Protein AF-A0AA43LCS4-F1 (afdb_monomer)

Solvent-accessible surface area (backbone atoms only — not comparable to full-atom values): 7091 Å² total; per-residue (Å²): 131,83,71,95,72,50,44,45,34,20,79,39,97,85,67,82,46,75,45,73,38,52,60,45,82,76,53,90,59,26,34,28,31,69,47,79,56,83,90,42,85,88,54,51,43,54,17,28,32,33,43,45,80,57,98,83,36,28,36,57,74,47,74,80,38,82,40,72,50,47,82,46,75,45,83,43,54,72,70,53,61,73,27,68,66,49,49,54,49,51,49,55,38,46,78,60,75,17,50,75,47,73,48,94,82,32,36,42,36,37,32,43,50,76,78,72,86,83,81,121

Structure (mmCIF, N/CA/C/O backbone):
data_AF-A0AA43LCS4-F1
#
_entry.id   AF-A0AA43LCS4-F1
#
loop_
_atom_site.group_PDB
_atom_site.id
_atom_site.type_symbol
_atom_site.label_atom_id
_atom_site.label_alt_id
_atom_site.label_comp_id
_atom_site.label_asym_id
_atom_site.label_entity_id
_atom_site.label_seq_id
_atom_site.pdbx_PDB_ins_code
_atom_site.Cartn_x
_atom_site.Cartn_y
_atom_site.Cartn_z
_atom_site.occupancy
_atom_site.B_iso_or_equiv
_atom_site.auth_seq_id
_atom_site.auth_comp_id
_atom_site.auth_asym_id
_atom_site.auth_atom_id
_atom_site.pdbx_PDB_model_num
ATOM 1 N N . MET A 1 1 ? -6.182 17.821 11.761 1.00 39.47 1 MET A N 1
ATOM 2 C CA . MET A 1 1 ? -4.897 17.592 11.078 1.00 39.47 1 MET A CA 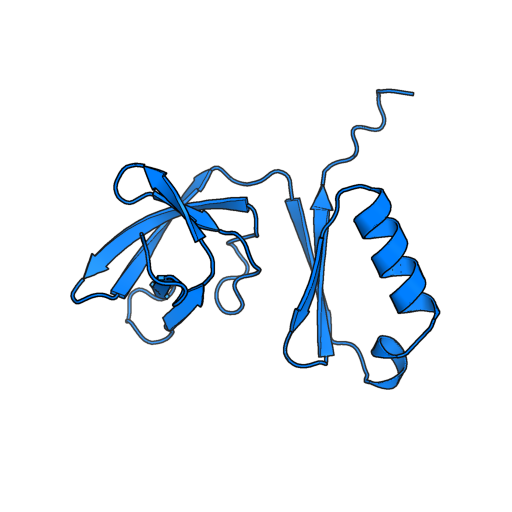1
ATOM 3 C C . MET A 1 1 ? -4.341 16.323 11.680 1.00 39.47 1 MET A C 1
ATOM 5 O O . MET A 1 1 ? -4.066 16.334 12.869 1.00 39.47 1 MET A O 1
ATOM 9 N N . LEU A 1 2 ? -4.338 15.218 10.935 1.00 47.75 2 LEU A N 1
ATOM 10 C CA . LEU A 1 2 ? -3.486 14.090 11.300 1.00 47.75 2 LEU A CA 1
ATOM 11 C C . LEU A 1 2 ? -2.073 14.545 10.942 1.00 47.75 2 LEU A C 1
ATOM 13 O O . LEU A 1 2 ? -1.844 14.947 9.800 1.00 47.75 2 LEU A O 1
ATOM 17 N N . ASP A 1 3 ? -1.198 14.600 11.942 1.00 48.22 3 ASP A N 1
ATOM 18 C CA . ASP A 1 3 ? 0.232 14.779 11.724 1.00 48.22 3 ASP A CA 1
ATOM 19 C C . ASP A 1 3 ? 0.715 13.732 10.713 1.00 48.22 3 ASP A C 1
ATOM 21 O O . ASP A 1 3 ? 0.147 12.645 10.597 1.00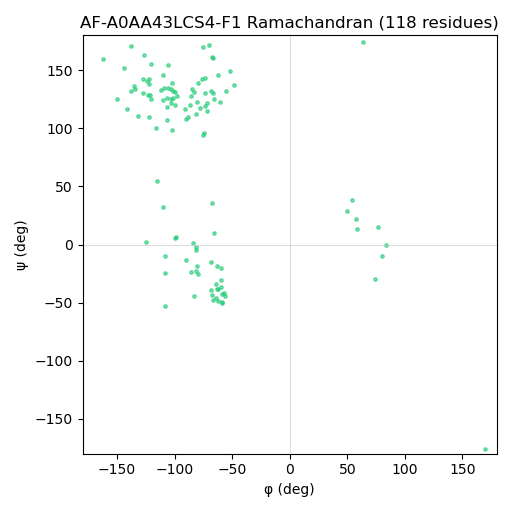 48.22 3 ASP A O 1
ATOM 25 N N . SER A 1 4 ? 1.737 14.087 9.943 1.00 55.12 4 SER A N 1
ATOM 26 C CA . SER A 1 4 ? 2.286 13.341 8.805 1.00 55.12 4 SER A CA 1
ATOM 27 C C . SER A 1 4 ? 2.983 12.019 9.183 1.00 55.12 4 SER A C 1
ATOM 29 O O . SER A 1 4 ? 4.024 11.694 8.620 1.00 55.12 4 SER A O 1
ATOM 31 N N . SER A 1 5 ? 2.492 11.298 10.190 1.00 66.81 5 SER A N 1
ATOM 32 C CA . SER A 1 5 ? 3.136 10.125 10.787 1.00 66.81 5 SER A CA 1
ATOM 33 C C . SER A 1 5 ? 2.584 8.785 10.291 1.00 66.81 5 SER A C 1
ATOM 35 O O . SER A 1 5 ? 2.970 7.758 10.838 1.00 66.81 5 SER A O 1
ATOM 37 N N . GLY A 1 6 ? 1.684 8.776 9.301 1.00 85.94 6 GLY A N 1
ATOM 38 C CA . GLY A 1 6 ? 0.987 7.566 8.855 1.00 85.94 6 GLY A CA 1
ATOM 39 C C . GLY A 1 6 ? 0.092 6.946 9.941 1.00 85.94 6 GLY A C 1
ATOM 40 O O . GLY A 1 6 ? 0.045 7.393 11.091 1.00 85.94 6 GLY A O 1
ATOM 41 N N . LEU A 1 7 ? -0.670 5.917 9.573 1.00 94.06 7 LEU A N 1
ATOM 42 C CA . LEU A 1 7 ? -1.522 5.151 10.480 1.00 94.06 7 LEU A CA 1
ATOM 43 C C . LEU A 1 7 ? -0.834 3.834 10.842 1.00 94.06 7 LEU A C 1
ATOM 45 O O . LEU A 1 7 ? -0.469 3.063 9.962 1.00 94.06 7 LEU A O 1
ATOM 49 N N . HIS A 1 8 ? -0.696 3.562 12.139 1.00 95.06 8 HIS A N 1
ATOM 50 C CA . HIS A 1 8 ? -0.142 2.307 12.645 1.00 95.06 8 HIS A CA 1
ATOM 51 C C . HIS A 1 8 ? -1.181 1.191 12.498 1.00 95.06 8 HIS A C 1
ATOM 53 O O . HIS A 1 8 ? -2.048 1.026 13.359 1.00 95.06 8 HIS A O 1
ATOM 59 N N . ILE A 1 9 ? -1.115 0.442 11.402 1.00 95.56 9 ILE A N 1
ATOM 60 C CA . ILE A 1 9 ? -2.050 -0.632 11.076 1.00 95.56 9 ILE A CA 1
ATOM 61 C C . ILE A 1 9 ? -1.440 -1.983 11.436 1.00 95.56 9 ILE A C 1
ATOM 63 O O . ILE A 1 9 ? -0.325 -2.304 11.037 1.00 95.56 9 ILE A O 1
ATOM 67 N N . CYS A 1 10 ? -2.201 -2.809 12.148 1.00 95.19 10 CYS A N 1
ATOM 68 C CA . CYS A 1 10 ? -1.846 -4.198 12.402 1.00 95.19 10 CYS A CA 1
ATOM 69 C C . CYS A 1 10 ? -2.724 -5.128 11.559 1.00 95.19 10 CYS A C 1
ATOM 71 O O . CYS A 1 10 ? -3.949 -5.134 11.706 1.00 95.19 10 CYS A O 1
ATOM 73 N N . PHE A 1 11 ? -2.111 -5.909 10.666 1.00 92.69 11 PHE A N 1
ATOM 74 C CA . PHE A 1 11 ? -2.828 -6.867 9.812 1.00 92.69 11 PHE A CA 1
ATOM 75 C C . PHE A 1 11 ? -2.961 -8.263 10.430 1.00 92.69 11 PHE A C 1
ATOM 77 O O . PHE A 1 11 ? -3.750 -9.075 9.947 1.00 92.69 11 PHE A O 1
ATOM 84 N N . ASP A 1 12 ? -2.210 -8.532 11.495 1.00 88.50 12 ASP A N 1
ATOM 85 C CA . ASP A 1 12 ? -2.228 -9.790 12.227 1.00 88.50 12 ASP A CA 1
ATOM 86 C C . ASP A 1 12 ? -3.024 -9.640 13.536 1.00 88.50 12 ASP A C 1
ATOM 88 O O . ASP A 1 12 ? -2.641 -8.844 14.393 1.00 88.50 12 ASP A O 1
ATOM 92 N N . PRO A 1 13 ? -4.090 -10.427 13.765 1.00 81.19 13 PRO A N 1
ATOM 93 C CA . PRO A 1 13 ? -4.878 -10.342 14.996 1.00 81.19 13 PRO A CA 1
ATOM 94 C C . PRO A 1 13 ? -4.081 -10.607 16.281 1.00 81.19 13 PRO A C 1
ATOM 96 O O . PRO A 1 13 ? -4.523 -10.217 17.357 1.00 81.19 13 PRO A O 1
ATOM 99 N N . ALA A 1 14 ? -2.925 -11.277 16.192 1.00 86.06 14 ALA A N 1
ATOM 100 C CA . ALA A 1 14 ? -2.048 -11.515 17.337 1.00 86.06 14 ALA A CA 1
ATOM 101 C C . ALA A 1 14 ? -1.094 -10.341 17.641 1.00 86.06 14 ALA A C 1
ATOM 103 O O . ALA A 1 14 ? -0.297 -10.441 18.574 1.00 86.06 14 ALA A O 1
ATOM 104 N N . GLY A 1 15 ? -1.159 -9.239 16.883 1.00 82.19 15 GLY A N 1
ATOM 105 C CA . GLY A 1 15 ? -0.391 -8.024 17.159 1.00 82.19 15 GLY A CA 1
ATOM 106 C C . GLY A 1 15 ? 1.088 -8.092 16.768 1.00 82.19 15 GLY A C 1
ATOM 107 O O . GLY A 1 15 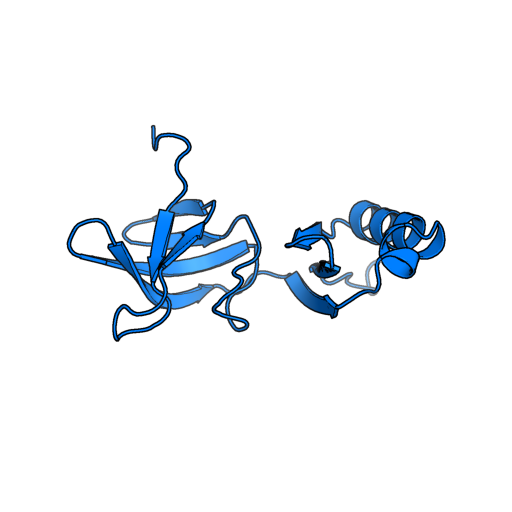? 1.872 -7.279 17.250 1.00 82.19 15 GLY A O 1
ATOM 108 N N . ARG A 1 16 ? 1.509 -9.067 15.947 1.00 84.75 16 ARG A N 1
ATOM 109 C CA . ARG A 1 16 ? 2.941 -9.302 15.672 1.00 84.75 16 ARG A CA 1
ATOM 110 C C . ARG A 1 16 ? 3.545 -8.338 14.653 1.00 84.75 16 ARG A C 1
ATOM 112 O O . ARG A 1 16 ? 4.752 -8.122 14.677 1.00 84.75 16 ARG A O 1
ATOM 119 N N . GLU A 1 17 ? 2.727 -7.782 13.765 1.00 87.31 17 GLU A N 1
ATOM 120 C CA . GLU A 1 17 ? 3.183 -6.992 12.618 1.00 87.31 17 GLU A CA 1
ATOM 121 C C . GLU A 1 17 ? 2.391 -5.687 12.541 1.00 87.31 17 GLU A C 1
ATOM 123 O O . GLU A 1 17 ? 1.189 -5.697 12.263 1.00 87.31 17 GLU A O 1
ATOM 128 N N . ILE A 1 18 ? 3.065 -4.569 12.821 1.00 92.00 18 ILE A N 1
ATOM 129 C CA . ILE A 1 18 ? 2.515 -3.218 12.681 1.00 92.00 18 ILE A CA 1
ATOM 130 C C . ILE A 1 18 ? 3.231 -2.546 11.517 1.00 92.00 18 ILE A C 1
ATOM 132 O O . ILE A 1 18 ? 4.457 -2.443 11.503 1.00 92.00 18 ILE A O 1
ATOM 136 N N . GLU A 1 19 ? 2.446 -2.074 10.562 1.00 93.06 19 GLU A N 1
ATOM 137 C CA . GLU A 1 19 ? 2.890 -1.285 9.426 1.00 93.06 19 GLU A CA 1
ATOM 138 C C . GLU A 1 19 ? 2.408 0.151 9.605 1.00 93.06 19 GLU A C 1
ATOM 140 O O . GLU A 1 19 ? 1.259 0.381 9.978 1.00 93.06 19 GLU A O 1
ATOM 145 N N . ILE A 1 20 ? 3.281 1.123 9.366 1.00 93.81 20 ILE A N 1
ATOM 146 C CA . ILE A 1 20 ? 2.879 2.528 9.320 1.00 93.81 20 ILE A CA 1
ATOM 147 C C . ILE A 1 20 ? 2.540 2.820 7.867 1.00 93.81 20 ILE A C 1
ATOM 149 O O . ILE A 1 20 ? 3.422 2.690 7.025 1.00 93.81 20 ILE A O 1
ATOM 153 N N . LEU A 1 21 ? 1.278 3.160 7.599 1.00 94.50 21 LEU A N 1
ATOM 154 C CA . LEU A 1 21 ? 0.785 3.383 6.244 1.00 94.50 21 LEU A CA 1
ATOM 155 C C . LEU A 1 21 ? 0.200 4.778 6.055 1.00 94.50 21 LEU A C 1
ATOM 157 O O . LEU A 1 21 ? -0.598 5.244 6.876 1.00 94.50 21 LEU A O 1
ATOM 161 N N . ASP A 1 22 ? 0.505 5.402 4.926 1.00 94.69 22 ASP A N 1
ATOM 162 C CA . ASP A 1 22 ? -0.222 6.567 4.444 1.00 94.69 22 ASP A CA 1
ATOM 163 C C . ASP A 1 22 ? -1.664 6.186 4.085 1.00 94.69 22 ASP A C 1
ATOM 165 O O . ASP A 1 22 ? -1.948 5.263 3.309 1.00 94.69 22 ASP A O 1
ATOM 169 N N . VAL A 1 23 ? -2.610 6.913 4.684 1.00 96.19 23 VAL A N 1
ATOM 170 C CA . VAL A 1 23 ? -4.044 6.672 4.518 1.00 96.19 23 VAL A CA 1
ATOM 171 C C . VAL A 1 23 ? -4.847 7.967 4.506 1.00 96.19 23 VAL A C 1
ATOM 173 O O . VAL A 1 23 ? -4.515 8.939 5.185 1.00 96.19 23 VAL A O 1
ATOM 176 N N . THR A 1 24 ? -5.989 7.943 3.821 1.00 96.56 24 THR A N 1
ATOM 177 C CA . THR A 1 24 ? -7.001 9.004 3.905 1.00 96.56 24 THR A CA 1
ATOM 178 C C . THR A 1 24 ? -8.210 8.519 4.711 1.00 96.56 24 THR A C 1
ATOM 180 O O . THR A 1 24 ? -8.805 7.501 4.349 1.00 96.56 24 THR A O 1
ATOM 183 N N . PRO A 1 25 ? -8.653 9.221 5.771 1.00 96.19 25 PRO A N 1
ATOM 184 C CA . PRO A 1 25 ? -9.903 8.889 6.451 1.00 96.19 25 PRO A CA 1
ATOM 185 C C . PRO A 1 25 ? -11.101 9.143 5.526 1.00 96.19 25 PRO A C 1
ATOM 187 O O . PRO A 1 25 ? -11.233 10.217 4.943 1.00 96.19 25 PRO A O 1
ATOM 190 N N . VAL A 1 26 ? -11.998 8.163 5.410 1.00 97.12 26 VAL A N 1
ATOM 191 C CA . VAL A 1 26 ? -13.191 8.241 4.534 1.00 97.12 26 VAL A CA 1
ATOM 192 C C . VAL A 1 26 ? -14.504 7.983 5.278 1.00 97.12 26 VAL A C 1
ATOM 194 O O . VAL A 1 26 ? -15.581 7.977 4.687 1.00 97.12 26 VAL A O 1
ATOM 197 N N . GLY A 1 27 ? -14.434 7.764 6.589 1.00 94.88 27 GLY A N 1
ATOM 198 C CA . GLY A 1 27 ? -15.591 7.592 7.456 1.00 94.88 27 GLY A CA 1
ATOM 199 C C . GLY A 1 27 ? -15.182 7.105 8.839 1.00 94.88 27 GLY A C 1
ATOM 200 O O . GLY A 1 27 ? -13.998 6.952 9.134 1.00 94.88 27 GLY A O 1
ATOM 201 N N . LYS A 1 28 ? -16.177 6.830 9.687 1.00 95.12 28 LYS A N 1
ATOM 202 C CA . LYS A 1 28 ? -15.927 6.240 11.002 1.00 95.12 28 LYS A CA 1
ATOM 203 C C . LYS A 1 28 ? -15.244 4.880 10.837 1.00 95.12 28 LYS A C 1
ATOM 205 O O . LYS A 1 28 ? -15.795 3.999 10.172 1.00 95.12 28 LYS A O 1
ATOM 210 N N . ASP A 1 29 ? -14.073 4.743 11.451 1.00 96.69 29 ASP A N 1
ATOM 211 C CA . ASP A 1 29 ? -13.253 3.528 11.475 1.00 96.69 29 ASP A CA 1
ATOM 212 C C . ASP A 1 29 ? -12.868 3.017 10.073 1.00 96.69 29 ASP A C 1
ATOM 214 O O . ASP A 1 29 ? -12.590 1.830 9.892 1.00 96.69 29 ASP A O 1
ATOM 218 N N . LYS A 1 30 ? -12.902 3.900 9.062 1.00 98.12 30 LYS A N 1
ATOM 219 C CA . LYS A 1 30 ? -12.656 3.567 7.656 1.00 98.12 30 LYS A CA 1
ATOM 220 C C . LYS A 1 30 ? -11.600 4.468 7.045 1.00 98.12 30 LYS A C 1
ATOM 222 O O . LYS A 1 30 ? -11.719 5.696 7.073 1.00 98.12 30 LYS A O 1
ATOM 227 N N . TYR A 1 31 ? -10.638 3.831 6.397 1.00 97.75 31 TYR A N 1
ATOM 228 C CA . TYR A 1 31 ? -9.484 4.491 5.808 1.00 97.75 31 TYR A CA 1
ATOM 229 C C . TYR A 1 31 ? -9.239 3.944 4.409 1.00 97.75 31 TYR A C 1
ATOM 231 O O . TYR A 1 31 ? -9.319 2.735 4.192 1.00 97.75 31 TYR A O 1
ATOM 239 N N . ARG A 1 32 ? -8.965 4.840 3.461 1.00 97.50 32 ARG A N 1
ATOM 240 C CA . ARG A 1 32 ? -8.453 4.486 2.142 1.00 97.50 32 ARG A CA 1
ATOM 241 C C . ARG A 1 32 ? -6.936 4.380 2.225 1.00 97.50 32 ARG A C 1
ATOM 243 O O . ARG A 1 32 ? -6.300 5.312 2.705 1.00 97.50 32 ARG A O 1
ATOM 250 N N . ILE A 1 33 ? -6.391 3.264 1.765 1.00 96.62 33 ILE A N 1
ATOM 251 C CA . ILE A 1 33 ? -4.950 3.019 1.689 1.00 96.62 33 ILE A CA 1
ATOM 252 C C . ILE A 1 33 ? -4.351 3.842 0.543 1.00 96.62 33 ILE A C 1
ATOM 254 O O . ILE A 1 33 ? -4.881 3.786 -0.565 1.00 96.62 33 ILE A O 1
ATOM 258 N N . GLU A 1 34 ? -3.271 4.588 0.780 1.00 94.81 34 GLU A N 1
ATOM 259 C CA . GLU A 1 34 ? -2.647 5.455 -0.238 1.00 94.81 34 GLU A CA 1
ATOM 260 C C . GLU A 1 34 ? -1.294 4.935 -0.755 1.00 94.81 34 GLU A C 1
ATOM 262 O O . GLU A 1 34 ? -0.807 5.423 -1.772 1.00 94.81 34 GLU A O 1
ATOM 267 N N . GLU A 1 35 ? -0.730 3.903 -0.124 1.00 92.12 35 GLU A N 1
ATOM 268 C CA . GLU A 1 35 ? 0.524 3.251 -0.531 1.00 92.12 35 GLU A CA 1
ATOM 269 C C . GLU A 1 35 ? 0.434 1.717 -0.432 1.00 92.12 35 GLU A C 1
ATOM 271 O O . GLU A 1 35 ? -0.549 1.176 0.076 1.00 92.12 35 GLU A O 1
ATOM 276 N N . THR A 1 36 ? 1.420 0.978 -0.945 1.00 92.75 36 THR A N 1
ATOM 277 C CA . THR A 1 36 ? 1.396 -0.496 -0.901 1.00 92.75 36 THR A CA 1
ATOM 278 C C . THR A 1 36 ? 1.627 -1.061 0.504 1.00 92.75 36 THR A C 1
ATOM 280 O O . THR A 1 36 ? 2.741 -0.938 1.008 1.00 92.75 36 THR A O 1
ATOM 283 N N . PRO A 1 37 ? 0.693 -1.868 1.056 1.00 92.81 37 PRO A N 1
ATOM 284 C CA . PRO A 1 37 ? 0.980 -2.679 2.236 1.00 92.81 37 PRO A CA 1
ATOM 285 C C . PRO A 1 37 ? 1.972 -3.809 1.923 1.00 92.81 37 PRO A C 1
ATOM 287 O O . PRO A 1 37 ? 1.805 -4.575 0.956 1.00 92.81 37 PRO A O 1
ATOM 290 N N . ILE A 1 38 ? 2.986 -3.954 2.765 1.00 89.06 38 ILE A N 1
ATOM 291 C CA . ILE A 1 38 ? 4.046 -4.958 2.666 1.00 89.06 38 ILE A CA 1
ATOM 292 C C . ILE A 1 38 ? 3.580 -6.282 3.275 1.00 89.06 38 ILE A C 1
ATOM 294 O O . ILE A 1 38 ? 3.781 -7.331 2.659 1.00 89.06 38 ILE A O 1
ATOM 298 N N . PHE A 1 39 ? 2.931 -6.249 4.443 1.00 84.81 39 PHE A N 1
ATOM 299 C CA . PHE A 1 39 ? 2.635 -7.469 5.208 1.00 84.81 39 PHE A CA 1
ATOM 300 C C . PHE A 1 39 ? 1.336 -8.170 4.795 1.00 84.81 39 PHE A C 1
ATOM 302 O O . PHE A 1 39 ? 1.208 -9.382 4.961 1.00 84.81 39 PHE A O 1
ATOM 309 N N . ASN A 1 40 ? 0.378 -7.451 4.199 1.00 84.75 40 ASN A N 1
ATOM 310 C CA . ASN A 1 40 ? -0.879 -8.045 3.742 1.00 84.75 40 ASN A CA 1
ATOM 311 C C . ASN A 1 40 ? -1.039 -7.960 2.214 1.00 84.75 40 ASN A C 1
ATOM 313 O O . ASN A 1 40 ? -1.480 -6.932 1.699 1.00 84.75 40 ASN A O 1
ATOM 317 N N . PRO A 1 41 ? -0.770 -9.049 1.467 1.00 79.81 41 PRO A N 1
ATOM 318 C CA . PRO A 1 41 ? -0.887 -9.048 0.007 1.00 79.81 41 PRO A CA 1
ATOM 319 C C . PRO A 1 41 ? -2.338 -8.927 -0.481 1.00 79.81 41 PRO A C 1
ATOM 321 O O . PRO A 1 41 ? -2.575 -8.640 -1.652 1.00 79.81 41 PRO A O 1
ATOM 324 N N . SER A 1 42 ? -3.311 -9.150 0.405 1.00 86.00 42 SER A N 1
ATOM 325 C CA . SER A 1 42 ? -4.739 -9.095 0.090 1.00 86.00 42 SER A CA 1
ATOM 326 C C . SER A 1 42 ? -5.272 -7.665 0.058 1.00 86.00 42 SER A C 1
ATOM 328 O O . SER A 1 42 ? -6.349 -7.452 -0.494 1.00 86.00 42 SER A O 1
ATOM 330 N N . VAL A 1 43 ? -4.562 -6.702 0.655 1.00 93.38 43 VAL A N 1
ATOM 331 C CA . VAL A 1 43 ? -4.917 -5.276 0.665 1.00 93.38 43 VAL A CA 1
ATOM 332 C C . VAL A 1 43 ? -4.052 -4.553 -0.365 1.00 93.38 43 VAL A C 1
ATOM 334 O O . VAL A 1 43 ? -2.843 -4.765 -0.449 1.00 93.38 43 VAL A O 1
ATOM 337 N N . THR A 1 44 ? -4.690 -3.736 -1.199 1.00 93.00 44 THR A N 1
ATOM 338 C CA . THR A 1 44 ? -4.036 -2.995 -2.286 1.00 93.00 44 THR A CA 1
ATOM 339 C C . THR A 1 44 ? -4.234 -1.494 -2.103 1.00 93.00 44 THR A C 1
ATOM 341 O O . THR A 1 44 ? -5.192 -1.059 -1.464 1.00 93.00 44 THR A O 1
ATOM 344 N N . MET A 1 45 ? -3.331 -0.698 -2.675 1.00 94.19 45 MET A N 1
ATOM 345 C CA . MET A 1 45 ? -3.481 0.751 -2.771 1.00 94.19 45 MET A CA 1
ATOM 346 C C . MET A 1 45 ? -4.878 1.122 -3.298 1.00 94.19 45 MET A C 1
ATOM 348 O O . MET A 1 45 ? -5.405 0.497 -4.219 1.00 94.19 45 MET A O 1
ATOM 352 N N . GLY A 1 46 ? -5.493 2.134 -2.694 1.00 95.25 46 GLY A N 1
ATOM 353 C CA . GLY A 1 46 ? -6.839 2.608 -3.000 1.00 95.25 46 GLY A CA 1
ATOM 354 C C . GLY A 1 46 ? -7.972 1.791 -2.370 1.00 95.25 46 GLY A C 1
ATOM 355 O O . GLY A 1 46 ? -9.123 2.229 -2.446 1.00 95.25 46 GLY A O 1
ATOM 356 N N . ASP A 1 47 ? -7.696 0.626 -1.770 1.00 97.19 47 ASP A N 1
ATOM 357 C CA . ASP A 1 47 ? -8.705 -0.125 -1.020 1.00 97.19 47 ASP A CA 1
ATOM 358 C C . ASP A 1 47 ? -9.195 0.713 0.165 1.00 97.19 47 ASP A C 1
ATOM 360 O O . ASP A 1 47 ? -8.426 1.445 0.791 1.00 97.19 47 ASP A O 1
ATOM 364 N N . ILE A 1 48 ? -10.473 0.570 0.513 1.00 98.19 48 ILE A N 1
ATOM 365 C CA . ILE A 1 48 ? -11.010 1.094 1.767 1.00 98.19 48 ILE A CA 1
ATOM 366 C C . 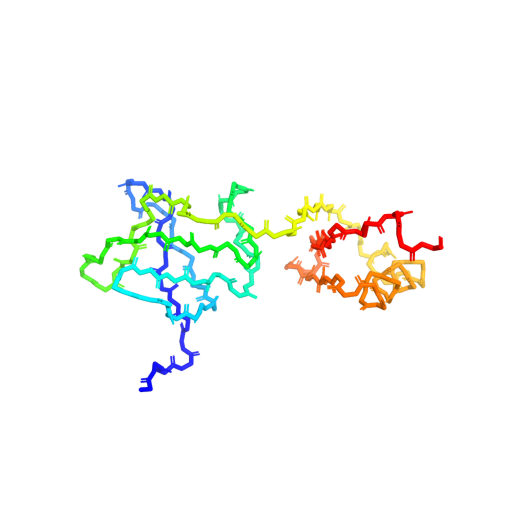ILE A 1 48 ? -11.092 -0.060 2.752 1.00 98.19 48 ILE A C 1
ATOM 368 O O . ILE A 1 48 ? -11.808 -1.041 2.525 1.00 98.19 48 ILE A O 1
ATOM 372 N N . ILE A 1 49 ? -10.389 0.081 3.868 1.00 97.81 49 ILE A N 1
ATOM 373 C CA . ILE A 1 49 ? -10.389 -0.888 4.956 1.00 97.81 49 ILE A CA 1
ATOM 374 C C . ILE A 1 49 ? -11.189 -0.371 6.142 1.00 97.81 49 ILE A C 1
ATOM 376 O O . ILE A 1 49 ? -11.331 0.838 6.348 1.00 97.81 49 ILE A O 1
ATOM 380 N N . ARG A 1 50 ? -11.700 -1.307 6.936 1.00 97.88 50 ARG A N 1
ATOM 381 C CA . ARG A 1 50 ? -12.193 -1.045 8.283 1.00 97.88 50 ARG A CA 1
ATOM 382 C C . ARG A 1 50 ? -11.158 -1.509 9.293 1.00 97.88 50 ARG A C 1
ATOM 384 O O . ARG A 1 50 ? -10.595 -2.596 9.155 1.00 97.88 50 ARG A O 1
ATOM 391 N N . VAL A 1 51 ? -10.967 -0.705 10.325 1.00 96.69 51 VAL A N 1
ATOM 392 C CA . VAL A 1 51 ? -10.050 -0.990 11.429 1.00 96.69 51 VAL A CA 1
ATOM 393 C C . VAL A 1 51 ? -10.767 -0.884 12.769 1.00 96.69 51 VAL A C 1
ATOM 395 O O . VAL A 1 51 ? -11.848 -0.308 12.862 1.00 96.69 51 VAL A O 1
ATOM 398 N N . LYS A 1 52 ? -10.159 -1.440 13.811 1.00 96.50 52 LYS A N 1
ATOM 399 C CA . LYS A 1 52 ? -10.530 -1.219 15.207 1.00 96.50 52 LYS A CA 1
ATOM 400 C C . LYS A 1 52 ? -9.324 -0.631 15.928 1.00 96.50 52 LYS A C 1
ATOM 402 O O . LYS A 1 52 ? -8.249 -1.216 15.872 1.00 96.50 52 LYS A O 1
ATOM 407 N N . GLU A 1 53 ? -9.494 0.516 16.570 1.00 95.19 53 GLU A N 1
ATOM 408 C CA . GLU A 1 53 ? -8.424 1.138 17.351 1.00 95.19 53 GLU A CA 1
ATOM 409 C C . GLU A 1 53 ? -8.358 0.521 18.753 1.00 95.19 53 GLU A C 1
ATOM 411 O O . GLU A 1 53 ? -9.382 0.362 19.420 1.00 95.19 53 GLU A O 1
ATOM 416 N N . GLU A 1 54 ? -7.152 0.142 19.173 1.00 94.69 54 GLU A N 1
ATOM 417 C CA . GLU A 1 54 ? -6.837 -0.266 20.539 1.00 94.69 54 GLU A CA 1
ATOM 418 C C . GLU A 1 54 ? -5.455 0.279 20.924 1.00 94.69 54 GLU A C 1
ATOM 420 O O . GLU A 1 54 ? -4.440 -0.099 20.336 1.00 94.69 54 GLU A O 1
ATOM 425 N N . LEU A 1 55 ? -5.408 1.157 21.933 1.00 91.00 55 LEU A N 1
ATOM 426 C CA . LEU A 1 55 ? -4.168 1.739 22.476 1.00 91.00 55 LEU A CA 1
ATOM 427 C C . LEU A 1 55 ? -3.283 2.417 21.408 1.00 91.00 55 LEU A C 1
ATOM 429 O O . LEU A 1 55 ? -2.058 2.331 21.455 1.00 91.00 55 LEU A O 1
ATOM 433 N N . GLY A 1 56 ? -3.901 3.094 20.441 1.00 90.94 56 GLY A N 1
ATOM 434 C CA . GLY A 1 56 ? -3.232 3.786 19.340 1.00 90.94 56 GLY A CA 1
ATOM 435 C C . GLY A 1 56 ? -2.861 2.898 18.148 1.00 90.94 56 GLY A C 1
ATOM 436 O O . GLY A 1 56 ? -2.323 3.413 17.169 1.00 90.94 56 GLY A O 1
ATOM 437 N N . ILE A 1 57 ? -3.153 1.593 18.198 1.00 93.56 57 ILE A N 1
ATOM 438 C CA . ILE A 1 57 ? -2.920 0.645 17.099 1.00 93.56 57 ILE A CA 1
ATOM 439 C C . ILE A 1 57 ? -4.245 0.345 16.401 1.00 93.56 57 ILE A C 1
ATOM 441 O O . ILE A 1 57 ? -5.253 0.062 17.045 1.00 93.56 57 ILE A O 1
ATOM 445 N N . TYR A 1 58 ? -4.241 0.371 15.071 1.00 95.88 58 TYR A N 1
ATOM 446 C CA . TYR A 1 58 ? -5.422 0.161 14.243 1.00 95.88 58 TYR A CA 1
ATOM 447 C C . TYR A 1 58 ? -5.418 -1.259 13.670 1.00 95.88 58 TYR A C 1
ATOM 449 O O . TYR A 1 58 ? -4.769 -1.554 12.670 1.00 95.88 58 TYR A O 1
ATOM 457 N N . TYR A 1 59 ? -6.163 -2.159 14.299 1.00 95.69 59 TYR A N 1
ATOM 458 C CA . TYR A 1 59 ? -6.263 -3.557 13.892 1.00 95.69 59 TYR A CA 1
ATOM 459 C C . TYR A 1 59 ? -7.191 -3.704 12.691 1.00 95.69 59 TYR A C 1
ATOM 461 O O . TYR A 1 59 ? -8.391 -3.423 12.782 1.00 95.69 59 TYR A O 1
ATOM 469 N N . TYR A 1 60 ? -6.647 -4.172 11.570 1.00 96.00 60 TYR A N 1
ATOM 470 C CA . TYR A 1 60 ? -7.404 -4.484 10.363 1.00 96.00 60 TYR A CA 1
ATOM 471 C C . TYR A 1 60 ? -8.532 -5.479 10.665 1.00 96.00 60 TYR A C 1
ATOM 473 O O . TYR A 1 60 ? -8.317 -6.503 11.310 1.00 96.00 60 TYR A O 1
ATOM 481 N N . GLN A 1 61 ? -9.740 -5.174 10.189 1.00 95.69 61 GLN A N 1
ATOM 482 C CA . GLN A 1 61 ? -10.906 -6.052 10.309 1.00 95.69 61 GLN A CA 1
ATOM 483 C C . GLN A 1 61 ? 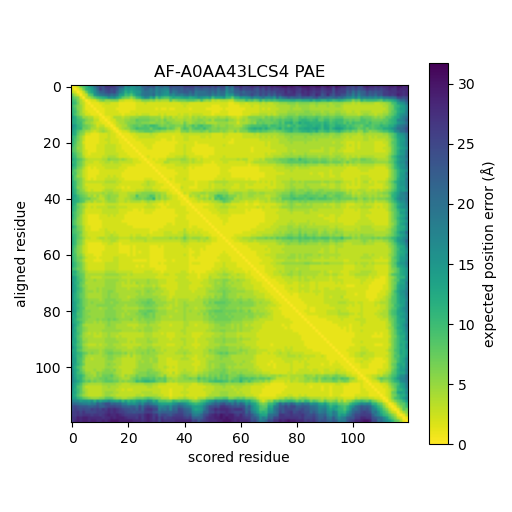-11.269 -6.659 8.952 1.00 95.69 61 GLN A C 1
ATOM 485 O O . GLN A 1 61 ? -11.396 -7.872 8.814 1.00 95.69 61 GLN A O 1
ATOM 490 N N . GLU A 1 62 ? -11.438 -5.810 7.938 1.00 96.25 62 GLU A N 1
ATOM 491 C CA . GLU A 1 62 ? -11.875 -6.214 6.602 1.00 96.25 62 GLU A CA 1
ATOM 492 C C . GLU A 1 62 ? -11.554 -5.136 5.560 1.00 96.25 62 GLU A C 1
ATOM 494 O O . GLU A 1 62 ? -11.408 -3.952 5.878 1.00 96.25 62 GLU A O 1
ATOM 499 N N . THR A 1 63 ? -11.513 -5.538 4.289 1.00 97.38 63 THR A N 1
ATOM 500 C CA . THR A 1 63 ? -11.581 -4.606 3.163 1.00 97.38 63 THR A CA 1
ATOM 501 C C . THR A 1 63 ? -13.051 -4.390 2.824 1.00 97.38 63 THR A C 1
ATOM 503 O O . THR A 1 63 ? -13.694 -5.293 2.295 1.00 97.38 63 THR A O 1
ATOM 506 N N . VAL A 1 64 ? -13.582 -3.200 3.104 1.00 97.94 64 VAL A N 1
ATOM 507 C CA . VAL A 1 64 ? -14.995 -2.877 2.839 1.00 97.94 64 VAL A CA 1
ATOM 508 C C . VAL A 1 64 ? -15.246 -2.492 1.383 1.00 97.94 64 VAL A C 1
ATOM 510 O O . VAL A 1 64 ? -16.376 -2.590 0.913 1.00 97.94 64 VAL A O 1
ATOM 513 N N . GLN A 1 65 ? -14.212 -2.046 0.668 1.00 97.81 65 GLN A N 1
ATOM 514 C CA . GLN A 1 65 ? -14.288 -1.744 -0.756 1.00 97.81 65 GLN A CA 1
ATOM 515 C C . GLN A 1 65 ? -12.928 -1.978 -1.409 1.00 97.81 65 GLN A C 1
ATOM 517 O O . GLN A 1 65 ? -11.929 -1.396 -0.987 1.00 97.81 65 GLN A O 1
ATOM 522 N N . LYS A 1 66 ? -12.900 -2.812 -2.452 1.00 96.06 66 LYS A N 1
ATOM 523 C CA . LYS A 1 66 ? -11.714 -2.992 -3.292 1.00 96.06 66 LYS A CA 1
ATOM 524 C C . LYS A 1 66 ? -11.542 -1.806 -4.234 1.00 96.06 66 LYS A C 1
ATOM 526 O O . LYS A 1 66 ? -12.525 -1.265 -4.747 1.00 96.06 66 LYS A O 1
ATOM 531 N N . SER A 1 67 ? -10.297 -1.417 -4.459 1.00 94.50 67 SER A N 1
ATOM 532 C CA . SER A 1 67 ? -9.931 -0.486 -5.513 1.00 94.50 67 SER A CA 1
ATOM 533 C C . SER A 1 67 ? -10.089 -1.130 -6.892 1.00 94.50 67 SER A C 1
ATOM 535 O O . SER A 1 67 ? -10.318 -2.332 -7.038 1.00 94.50 67 SER A O 1
ATOM 537 N N . HIS A 1 68 ? -9.948 -0.305 -7.925 1.00 92.06 68 HIS A N 1
ATOM 538 C CA . HIS A 1 68 ? -9.875 -0.765 -9.308 1.00 92.06 68 HIS A CA 1
ATOM 539 C C . HIS A 1 68 ? -8.463 -1.246 -9.693 1.00 92.06 68 HIS A C 1
ATOM 541 O O . HIS A 1 68 ? -8.261 -1.704 -10.819 1.00 92.06 68 HIS A O 1
ATOM 547 N N . PHE A 1 69 ? -7.480 -1.109 -8.796 1.00 92.31 69 PHE A N 1
ATOM 548 C CA . PHE A 1 69 ? -6.103 -1.470 -9.080 1.00 92.31 69 PHE A CA 1
ATOM 549 C C . PHE A 1 69 ? -5.891 -2.972 -8.966 1.00 92.31 69 PHE A C 1
ATOM 551 O O . PHE A 1 69 ? -6.339 -3.633 -8.029 1.00 92.31 69 PHE A O 1
ATOM 558 N N . LYS A 1 70 ? -5.113 -3.502 -9.907 1.00 89.75 70 LYS A N 1
ATOM 559 C CA . LYS A 1 70 ? -4.506 -4.819 -9.782 1.00 89.75 70 LYS A CA 1
ATOM 560 C C . LYS A 1 70 ? -3.032 -4.664 -9.436 1.00 89.75 70 LYS A C 1
ATOM 562 O O . LYS A 1 70 ? -2.292 -4.002 -10.163 1.00 89.75 70 LYS A O 1
ATOM 567 N N . ARG A 1 71 ? -2.630 -5.302 -8.337 1.00 91.38 71 ARG A N 1
ATOM 568 C CA . ARG A 1 71 ? -1.254 -5.320 -7.840 1.00 91.38 71 ARG A CA 1
ATOM 569 C C . ARG A 1 71 ? -0.446 -6.424 -8.517 1.00 91.38 71 ARG A C 1
ATOM 571 O O . ARG A 1 71 ? -0.869 -7.579 -8.564 1.00 91.38 71 ARG A O 1
ATOM 578 N N . TYR A 1 72 ? 0.752 -6.073 -8.956 1.00 91.44 72 TYR A N 1
ATOM 579 C CA . TYR A 1 72 ? 1.793 -7.002 -9.372 1.00 91.44 72 TYR A CA 1
ATOM 580 C C . TYR A 1 72 ? 3.077 -6.675 -8.623 1.00 91.44 72 TYR A C 1
ATOM 582 O O . TYR A 1 72 ? 3.371 -5.504 -8.394 1.00 91.44 72 TYR A O 1
ATOM 590 N N . ALA A 1 73 ? 3.835 -7.694 -8.234 1.00 91.75 73 ALA A N 1
ATOM 591 C CA . ALA A 1 73 ? 5.063 -7.508 -7.478 1.00 91.75 73 ALA A CA 1
ATOM 592 C C . ALA A 1 73 ? 6.159 -8.438 -7.997 1.00 91.75 73 ALA A C 1
ATOM 594 O O . ALA A 1 73 ? 5.932 -9.638 -8.157 1.00 91.75 73 ALA A O 1
ATOM 595 N N . TRP A 1 74 ? 7.346 -7.881 -8.228 1.00 93.38 74 TRP A N 1
ATOM 596 C CA . TRP A 1 74 ? 8.525 -8.626 -8.660 1.00 93.38 74 TRP A CA 1
ATOM 597 C C . TRP A 1 74 ? 9.747 -8.198 -7.860 1.00 93.38 74 TRP A C 1
ATOM 599 O O . TRP A 1 74 ? 10.013 -7.006 -7.710 1.00 93.38 74 TRP A O 1
ATOM 609 N N . LEU A 1 75 ? 10.514 -9.179 -7.386 1.00 94.94 75 LEU A N 1
ATOM 610 C CA . LEU A 1 75 ? 11.852 -8.934 -6.867 1.00 94.94 75 LEU A CA 1
ATOM 611 C C . LEU A 1 75 ? 12.819 -8.835 -8.047 1.00 94.94 75 LEU A C 1
ATOM 613 O O . LEU A 1 75 ? 12.918 -9.755 -8.859 1.00 94.94 75 LEU A O 1
ATOM 617 N N . LEU A 1 76 ? 13.513 -7.711 -8.143 1.00 94.75 76 LEU A N 1
ATOM 618 C CA . LEU A 1 76 ? 14.441 -7.403 -9.217 1.00 94.75 76 LEU A CA 1
ATOM 619 C C . LEU A 1 76 ? 15.877 -7.410 -8.695 1.00 94.75 76 LEU A C 1
ATOM 621 O O . LEU A 1 76 ? 16.144 -7.011 -7.560 1.00 94.75 76 LEU A O 1
ATOM 625 N N . SER A 1 77 ? 16.814 -7.834 -9.548 1.00 94.81 77 SER A N 1
ATOM 626 C CA . SER A 1 77 ? 18.232 -7.581 -9.295 1.00 94.81 77 SER A CA 1
ATOM 627 C C . SER A 1 77 ? 18.520 -6.081 -9.397 1.00 94.81 77 SER A C 1
ATOM 629 O O . SER A 1 77 ? 17.758 -5.327 -10.010 1.00 94.81 77 SER A O 1
ATOM 631 N N . LYS A 1 78 ? 19.648 -5.645 -8.835 1.00 91.69 78 LYS A N 1
ATOM 632 C CA . LYS A 1 78 ? 20.074 -4.245 -8.918 1.00 91.69 78 LYS A CA 1
ATOM 633 C C . LYS A 1 78 ? 20.237 -3.791 -10.373 1.00 91.69 78 LYS A C 1
ATOM 635 O O . LYS A 1 78 ? 19.751 -2.734 -10.751 1.00 91.69 78 LYS A O 1
ATOM 640 N N . GLU A 1 79 ? 20.839 -4.631 -11.209 1.00 94.88 79 GLU A N 1
ATOM 641 C CA . GLU A 1 79 ? 21.039 -4.352 -12.634 1.00 94.88 79 GLU A CA 1
ATOM 642 C C . GLU A 1 79 ? 19.704 -4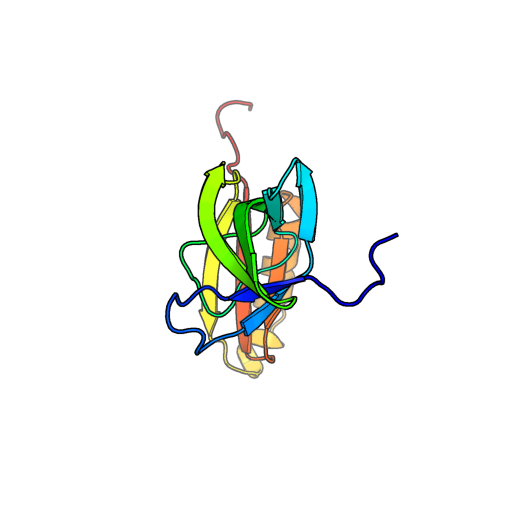.191 -13.371 1.00 94.88 79 GLU A C 1
ATOM 644 O O . GLU A 1 79 ? 19.572 -3.331 -14.239 1.00 94.88 79 GLU A O 1
ATOM 649 N N . ALA A 1 80 ? 18.697 -4.999 -13.019 1.00 94.94 80 ALA A N 1
ATOM 650 C CA . ALA A 1 80 ? 17.367 -4.890 -13.605 1.00 94.94 80 ALA A CA 1
ATOM 651 C C . ALA A 1 80 ? 16.674 -3.585 -13.187 1.00 94.94 80 ALA A C 1
ATOM 653 O O . ALA A 1 80 ? 16.100 -2.904 -14.037 1.00 94.94 80 ALA A O 1
ATOM 654 N N . VAL A 1 81 ? 16.763 -3.213 -11.907 1.00 93.12 81 VAL A N 1
ATOM 655 C CA . VAL A 1 81 ? 16.234 -1.946 -11.376 1.00 93.12 81 VAL A CA 1
ATOM 656 C C . VAL A 1 81 ? 16.797 -0.735 -12.117 1.00 93.12 81 VAL A C 1
ATOM 658 O O . VAL A 1 81 ? 16.028 0.153 -12.488 1.00 93.12 81 VAL A O 1
ATOM 661 N N . ASP A 1 82 ? 18.107 -0.735 -12.363 1.00 92.44 82 ASP A N 1
ATOM 662 C CA . ASP A 1 82 ? 18.835 0.369 -12.997 1.00 92.44 82 ASP A CA 1
ATOM 663 C C . ASP A 1 82 ? 18.711 0.357 -14.535 1.00 92.44 82 ASP A C 1
ATOM 665 O O . ASP A 1 82 ? 19.230 1.235 -15.228 1.00 92.44 82 ASP A O 1
ATOM 669 N N . SER A 1 83 ? 18.021 -0.639 -15.099 1.00 96.31 83 SER A N 1
ATOM 670 C CA . SER A 1 83 ? 17.895 -0.785 -16.545 1.00 96.31 83 SER A CA 1
ATOM 671 C C . SER A 1 83 ? 16.950 0.250 -17.161 1.00 96.31 83 SER A C 1
ATOM 673 O O . SER A 1 83 ? 15.870 0.567 -16.649 1.00 96.31 83 SER A O 1
ATOM 675 N N . THR A 1 84 ? 17.308 0.705 -18.362 1.00 97.25 84 THR A N 1
ATOM 676 C CA . THR A 1 84 ? 16.450 1.568 -19.187 1.00 97.25 84 THR A CA 1
ATOM 677 C C . THR A 1 84 ? 15.120 0.897 -19.530 1.00 97.25 84 THR A C 1
ATOM 679 O O . THR A 1 84 ? 14.100 1.574 -19.636 1.00 97.25 84 THR A O 1
ATOM 682 N N . ALA A 1 85 ? 15.101 -0.435 -19.647 1.00 96.31 85 ALA A N 1
ATOM 683 C CA . ALA A 1 85 ? 13.893 -1.207 -19.914 1.00 96.31 85 ALA A CA 1
ATOM 684 C C . ALA A 1 85 ? 12.867 -1.097 -18.773 1.00 96.31 85 ALA A C 1
ATOM 686 O O . ALA A 1 85 ? 11.691 -0.839 -19.039 1.00 96.31 85 ALA A O 1
ATOM 687 N N . ILE A 1 86 ? 13.298 -1.242 -17.512 1.00 95.31 86 ILE A N 1
ATOM 688 C CA . ILE A 1 86 ? 12.414 -1.081 -16.347 1.00 95.31 86 ILE A CA 1
ATOM 689 C C . ILE A 1 86 ? 11.981 0.375 -16.184 1.00 95.31 86 ILE A C 1
ATOM 691 O O . ILE A 1 86 ? 10.811 0.625 -15.899 1.00 95.31 86 ILE A O 1
ATOM 695 N N . SER A 1 87 ? 12.873 1.337 -16.427 1.00 95.12 87 SER A N 1
ATOM 696 C CA . SER A 1 87 ? 12.515 2.761 -16.423 1.00 95.12 87 SER A CA 1
ATOM 697 C C . SER A 1 87 ? 11.411 3.080 -17.446 1.00 95.12 87 SER A C 1
ATOM 699 O O . SER A 1 87 ? 10.364 3.614 -17.078 1.00 95.12 87 SER A O 1
ATOM 701 N N . ALA A 1 88 ? 11.574 2.644 -18.700 1.00 96.38 88 ALA A N 1
ATOM 702 C CA . ALA A 1 88 ? 10.574 2.829 -19.753 1.00 96.38 88 ALA A CA 1
ATOM 703 C C . ALA A 1 88 ? 9.259 2.086 -19.459 1.00 96.38 88 ALA A C 1
ATOM 705 O O . ALA A 1 88 ? 8.178 2.551 -19.816 1.00 96.38 88 ALA A O 1
ATOM 706 N N . PHE A 1 89 ? 9.329 0.923 -18.807 1.00 94.50 89 PHE A N 1
ATOM 707 C CA . PHE A 1 89 ? 8.135 0.197 -18.388 1.00 94.50 89 PHE A CA 1
ATOM 708 C C . PHE A 1 89 ? 7.354 0.949 -17.304 1.00 94.50 89 PHE A C 1
ATOM 710 O O . PHE A 1 89 ? 6.152 1.141 -17.469 1.00 94.50 89 PHE A O 1
ATOM 717 N N . LYS A 1 90 ? 8.030 1.438 -16.254 1.00 94.38 90 LYS A N 1
ATOM 718 C CA . LYS A 1 90 ? 7.414 2.275 -15.210 1.00 94.38 90 LYS A CA 1
ATOM 719 C C . LYS A 1 90 ? 6.762 3.525 -15.805 1.00 94.38 90 LYS A C 1
ATOM 721 O O . LYS A 1 90 ? 5.649 3.867 -15.422 1.00 94.38 90 LYS A O 1
ATOM 726 N N . GLN A 1 91 ? 7.423 4.165 -16.771 1.00 95.25 91 GLN A N 1
ATOM 727 C CA . GLN A 1 91 ? 6.871 5.326 -17.466 1.00 95.25 91 GLN A CA 1
ATOM 728 C C . GLN A 1 91 ? 5.540 4.997 -18.158 1.00 95.25 91 GLN A C 1
ATOM 730 O O . GLN A 1 91 ? 4.555 5.687 -17.914 1.00 95.25 91 GLN A O 1
ATOM 735 N N . ARG A 1 92 ? 5.476 3.909 -18.938 1.00 94.44 92 ARG A N 1
ATOM 736 C CA . ARG A 1 92 ? 4.230 3.491 -19.607 1.00 94.44 92 ARG A CA 1
ATOM 737 C C . ARG A 1 92 ? 3.098 3.199 -18.627 1.00 94.44 92 ARG A C 1
ATOM 739 O O . ARG A 1 92 ? 1.947 3.485 -18.932 1.00 94.44 92 ARG A O 1
ATOM 746 N N . ILE A 1 93 ? 3.400 2.623 -17.465 1.00 94.00 93 ILE A N 1
ATOM 747 C CA . ILE A 1 93 ? 2.390 2.401 -16.423 1.00 94.00 93 ILE A CA 1
ATOM 748 C C . ILE A 1 93 ? 1.818 3.734 -15.941 1.00 94.00 93 ILE A C 1
ATOM 750 O O . ILE A 1 93 ? 0.601 3.883 -15.900 1.00 94.00 93 ILE A O 1
ATOM 754 N N . THR A 1 94 ? 2.679 4.703 -15.625 1.00 91.94 94 THR A N 1
ATOM 755 C CA . THR A 1 94 ? 2.252 6.036 -15.177 1.00 91.94 94 THR A CA 1
ATOM 756 C C . THR A 1 94 ? 1.455 6.781 -16.251 1.00 91.94 94 THR A C 1
ATOM 758 O O . THR A 1 94 ? 0.466 7.427 -15.927 1.00 91.94 94 THR A O 1
ATOM 761 N N . GLU A 1 95 ? 1.837 6.663 -17.528 1.00 93.56 95 GLU A N 1
ATOM 762 C CA . GLU A 1 95 ? 1.108 7.244 -18.672 1.00 93.56 95 GLU A CA 1
ATOM 763 C C . GLU A 1 95 ? -0.308 6.668 -18.847 1.00 93.56 95 GLU A C 1
ATOM 765 O O . GLU A 1 95 ? -1.139 7.288 -19.501 1.00 93.56 95 GLU A O 1
ATOM 770 N N . ASN A 1 96 ? -0.589 5.503 -18.257 1.00 90.25 96 ASN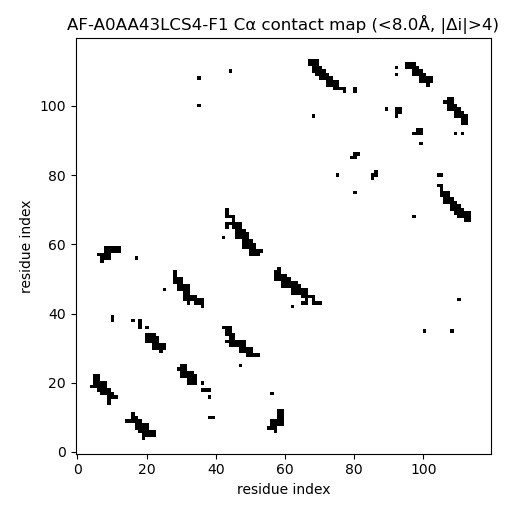 A N 1
ATOM 771 C CA . ASN A 1 96 ? -1.898 4.845 -18.268 1.00 90.25 96 ASN A CA 1
ATOM 772 C C . ASN A 1 96 ? -2.559 4.871 -16.876 1.00 90.25 96 ASN A C 1
ATOM 774 O O . ASN A 1 96 ? -3.233 3.915 -16.490 1.00 90.25 96 ASN A O 1
ATOM 778 N N . ASP A 1 97 ? -2.307 5.927 -16.093 1.00 90.06 97 ASP A N 1
ATOM 779 C CA . ASP A 1 97 ? -2.854 6.157 -14.744 1.00 90.06 97 ASP A CA 1
ATOM 780 C C . ASP A 1 97 ? -2.546 5.063 -13.705 1.00 90.06 97 ASP A C 1
ATOM 782 O O . ASP A 1 97 ? -3.103 5.035 -12.603 1.00 90.06 97 ASP A O 1
ATOM 786 N N . GLY A 1 98 ? -1.604 4.173 -14.014 1.00 92.81 98 GLY A N 1
ATOM 787 C CA . GLY A 1 98 ? -1.066 3.224 -13.059 1.00 92.81 98 GLY A CA 1
ATOM 788 C C . GLY A 1 98 ? -0.097 3.878 -12.076 1.00 92.81 98 GLY A C 1
ATOM 789 O O . GLY A 1 98 ? 0.339 5.022 -12.227 1.00 92.81 98 GLY A O 1
ATOM 790 N N . LYS A 1 99 ? 0.270 3.124 -11.042 1.00 93.50 99 LYS A N 1
ATOM 791 C CA . LYS A 1 99 ? 1.220 3.546 -10.009 1.00 93.50 99 LYS A CA 1
ATOM 792 C C . LYS A 1 99 ? 2.352 2.540 -9.916 1.00 93.50 99 LYS A C 1
ATOM 794 O O . LYS A 1 99 ? 2.135 1.335 -10.023 1.00 93.50 99 LYS A O 1
ATOM 799 N N . CYS A 1 100 ? 3.562 3.048 -9.729 1.00 94.06 100 CYS A N 1
ATOM 800 C CA . CYS A 1 100 ? 4.753 2.240 -9.517 1.00 94.06 100 CYS A CA 1
ATOM 801 C C . CYS A 1 100 ? 5.374 2.623 -8.179 1.00 94.06 100 CYS A C 1
ATOM 803 O O . CYS A 1 100 ? 5.669 3.795 -7.958 1.00 94.06 100 CYS A O 1
ATOM 805 N N . GLU A 1 101 ? 5.637 1.633 -7.339 1.00 92.75 101 GLU A N 1
ATOM 806 C CA . GLU A 1 101 ? 6.346 1.792 -6.073 1.00 92.75 101 GLU A CA 1
ATOM 807 C C . GLU A 1 101 ? 7.576 0.885 -6.069 1.00 92.75 101 GLU A C 1
ATOM 809 O O . GLU A 1 101 ? 7.559 -0.227 -6.605 1.00 92.75 101 GLU A O 1
ATOM 814 N N . GLN A 1 102 ? 8.669 1.370 -5.485 1.00 91.88 102 GLN A N 1
ATOM 815 C CA . GLN A 1 102 ? 9.891 0.594 -5.330 1.00 91.88 102 GLN A CA 1
ATOM 816 C C . GLN A 1 102 ? 10.267 0.513 -3.859 1.00 91.88 102 GLN A C 1
ATOM 818 O O . GLN A 1 102 ? 10.693 1.495 -3.258 1.00 91.88 102 GLN A O 1
ATOM 823 N N . ILE A 1 103 ? 10.120 -0.683 -3.301 1.00 89.81 103 ILE A N 1
ATOM 824 C CA . ILE A 1 103 ? 10.249 -0.943 -1.871 1.00 89.81 103 ILE A CA 1
ATOM 825 C C . ILE A 1 103 ? 11.578 -1.665 -1.621 1.00 89.81 103 ILE A C 1
ATOM 827 O O . ILE A 1 103 ? 11.960 -2.573 -2.364 1.00 89.81 103 ILE A O 1
ATOM 831 N N . PHE A 1 104 ? 12.316 -1.227 -0.595 1.00 87.81 104 PHE A N 1
ATOM 832 C CA . PHE A 1 104 ? 13.632 -1.765 -0.204 1.00 87.81 104 PHE A CA 1
ATOM 833 C C . PHE A 1 104 ? 14.644 -1.892 -1.360 1.00 87.81 104 PHE A C 1
ATOM 835 O O . PHE A 1 104 ? 15.502 -2.773 -1.364 1.00 87.81 104 PHE A O 1
ATOM 842 N N . GLY A 1 105 ? 14.529 -1.038 -2.379 1.00 85.50 105 GLY A N 1
ATOM 843 C CA . GLY A 1 105 ? 15.403 -1.017 -3.553 1.00 85.50 105 GLY A CA 1
ATOM 844 C C . GLY A 1 105 ? 15.181 -2.150 -4.563 1.00 85.50 105 GLY A C 1
ATOM 845 O O . GLY A 1 105 ? 15.384 -1.917 -5.747 1.00 85.50 105 GLY A O 1
ATOM 846 N N . GLY A 1 106 ? 14.731 -3.339 -4.155 1.00 89.69 106 GLY A N 1
ATOM 847 C CA . GLY A 1 106 ? 14.604 -4.504 -5.045 1.00 89.69 106 GLY A CA 1
ATOM 848 C C . GLY A 1 106 ? 13.175 -4.906 -5.410 1.00 89.69 106 GLY A C 1
ATOM 849 O O . GLY A 1 106 ? 12.971 -5.530 -6.448 1.00 89.69 106 GLY A O 1
ATOM 850 N N . LEU A 1 107 ? 12.175 -4.576 -4.589 1.00 92.88 107 LEU A N 1
ATOM 851 C CA . LEU A 1 107 ? 10.793 -4.983 -4.838 1.00 92.88 107 LEU A CA 1
ATOM 852 C C . LEU A 1 107 ? 10.083 -3.918 -5.674 1.00 92.88 107 LEU A C 1
ATOM 854 O O . LEU A 1 107 ? 9.764 -2.840 -5.177 1.00 92.88 107 LEU A O 1
ATOM 858 N N . LEU A 1 108 ? 9.828 -4.227 -6.943 1.00 94.25 108 LEU A N 1
ATOM 859 C CA . LEU A 1 108 ? 8.988 -3.406 -7.805 1.00 94.25 108 LEU A CA 1
ATOM 860 C C . LEU A 1 108 ? 7.531 -3.823 -7.632 1.00 94.25 108 LEU A C 1
ATOM 862 O O . LEU A 1 108 ? 7.181 -4.966 -7.931 1.00 94.25 108 LEU A O 1
ATOM 866 N N . VAL A 1 109 ? 6.688 -2.886 -7.204 1.00 94.19 109 VAL A N 1
ATOM 867 C CA . VAL A 1 109 ? 5.237 -3.055 -7.134 1.00 94.19 109 VAL A CA 1
ATOM 868 C C . VAL A 1 109 ? 4.575 -2.159 -8.170 1.00 94.19 109 VAL A C 1
ATOM 870 O O . VAL A 1 109 ? 4.912 -0.983 -8.307 1.00 94.19 109 VAL A O 1
ATOM 873 N N . ILE A 1 110 ? 3.642 -2.731 -8.923 1.00 94.50 110 ILE A N 1
ATOM 874 C CA . ILE A 1 110 ? 2.863 -2.035 -9.939 1.00 94.50 110 ILE A CA 1
ATOM 875 C C . ILE A 1 110 ? 1.387 -2.186 -9.618 1.00 94.50 110 ILE A C 1
ATOM 877 O O . ILE A 1 110 ? 0.893 -3.303 -9.470 1.00 94.50 110 ILE A O 1
ATOM 881 N N . HIS A 1 111 ? 0.690 -1.058 -9.596 1.00 93.56 111 HIS A N 1
ATOM 882 C CA . HIS A 1 111 ? -0.762 -0.981 -9.574 1.00 93.56 111 HIS A CA 1
ATOM 883 C C . HIS A 1 111 ? -1.225 -0.531 -10.946 1.00 93.56 111 HIS A C 1
ATOM 885 O O . HIS A 1 111 ? -1.048 0.626 -11.321 1.00 93.56 111 HIS A O 1
ATOM 891 N N . SER A 1 112 ? -1.796 -1.444 -11.722 1.00 90.81 112 SER A N 1
ATOM 892 C CA . SER A 1 112 ? -2.409 -1.086 -13.000 1.00 90.81 112 SER A CA 1
ATOM 893 C C . SER A 1 112 ? -3.911 -0.945 -12.809 1.00 90.81 112 SER A C 1
ATOM 895 O O . SER A 1 112 ? -4.545 -1.876 -12.296 1.00 90.81 112 SER A O 1
ATOM 897 N N . GLY A 1 113 ? -4.482 0.181 -13.231 1.00 81.75 113 GLY A N 1
ATOM 898 C CA . GLY A 1 113 ? -5.929 0.296 -13.369 1.00 81.75 113 GLY A CA 1
ATOM 899 C C . GLY A 1 113 ? -6.449 -0.615 -14.485 1.00 81.75 113 GLY A C 1
ATOM 900 O O . GLY A 1 113 ? -5.692 -1.068 -15.347 1.00 81.75 113 GLY A O 1
ATOM 901 N N . TYR A 1 114 ? -7.745 -0.914 -14.470 1.00 64.81 114 TYR A N 1
ATOM 902 C CA . TYR A 1 114 ? -8.393 -1.574 -15.601 1.00 64.81 114 TYR A CA 1
ATOM 903 C C . TYR A 1 114 ? -8.510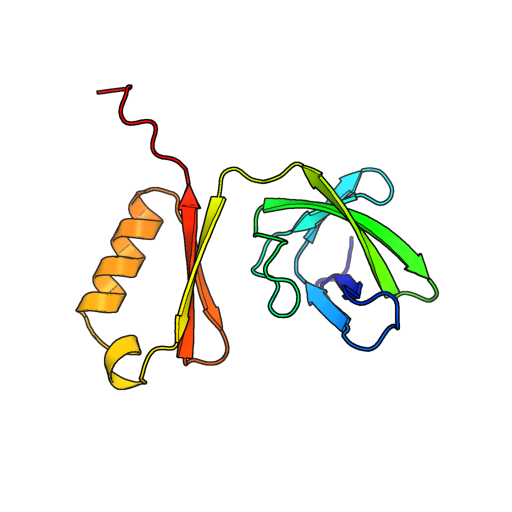 -0.573 -16.759 1.00 64.81 114 TYR A C 1
ATOM 905 O O . TYR A 1 114 ? -9.242 0.406 -16.643 1.00 64.81 114 TYR A O 1
ATOM 913 N N . VAL A 1 115 ? -7.830 -0.820 -17.881 1.00 53.47 115 VAL A N 1
ATOM 914 C CA . VAL A 1 115 ? -8.145 -0.128 -19.139 1.00 53.47 115 VAL A CA 1
ATOM 915 C C . VAL A 1 115 ? -9.339 -0.851 -19.752 1.00 53.47 115 VAL A C 1
ATOM 917 O O . VAL A 1 115 ? -9.236 -2.015 -20.144 1.00 53.47 115 VAL A O 1
ATOM 920 N N . ASN A 1 116 ? -10.494 -0.191 -19.801 1.00 42.94 116 ASN A N 1
ATOM 921 C CA . ASN A 1 116 ? -11.648 -0.714 -20.519 1.00 42.94 116 ASN A CA 1
ATOM 922 C C . ASN A 1 116 ? -11.382 -0.544 -22.021 1.00 42.94 116 ASN A C 1
ATOM 924 O O . ASN A 1 116 ? -11.607 0.515 -22.589 1.00 42.94 116 ASN A O 1
ATOM 928 N N . ILE A 1 117 ? -10.876 -1.593 -22.667 1.00 44.66 117 ILE A N 1
ATOM 929 C CA . ILE A 1 117 ? -10.556 -1.628 -24.108 1.00 44.66 117 ILE A CA 1
ATOM 930 C C . ILE A 1 117 ? -11.789 -1.516 -25.034 1.00 44.66 117 ILE A C 1
ATOM 932 O O . ILE A 1 117 ? -11.665 -1.731 -26.234 1.00 44.66 117 ILE A O 1
ATOM 936 N N . ASN A 1 118 ? -12.972 -1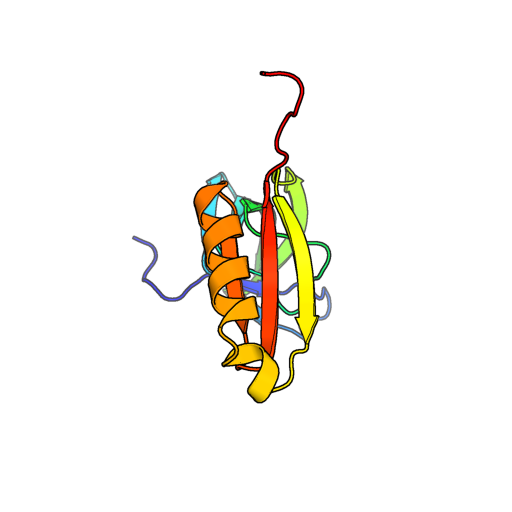.197 -24.498 1.00 40.75 118 ASN A N 1
ATOM 937 C CA . ASN A 1 118 ? -14.216 -1.037 -25.257 1.00 40.75 118 ASN A CA 1
ATOM 938 C C . ASN A 1 118 ? -14.563 0.430 -25.582 1.00 40.75 118 ASN A C 1
ATOM 940 O O . ASN A 1 118 ? -15.645 0.682 -26.103 1.00 40.75 118 ASN A O 1
ATOM 944 N N . GLU A 1 119 ? -13.681 1.386 -25.284 1.00 36.78 119 GLU A N 1
ATOM 945 C CA . GLU A 1 119 ? -13.839 2.800 -25.665 1.00 36.78 119 GLU A CA 1
ATOM 946 C C . GLU A 1 119 ? -12.743 3.241 -26.655 1.00 36.78 119 GLU A C 1
ATOM 948 O O . GLU A 1 119 ? -12.019 4.207 -26.416 1.00 36.78 119 GLU A O 1
ATOM 953 N N . VAL A 1 120 ? -12.618 2.507 -27.770 1.00 38.44 120 VAL A N 1
ATOM 954 C CA . VAL A 1 120 ? -11.907 2.945 -28.990 1.00 38.44 120 VAL A CA 1
ATOM 955 C C . VAL A 1 120 ? -12.907 3.085 -30.127 1.00 38.44 120 VAL A C 1
ATOM 957 O O . VAL A 1 120 ? -13.685 2.125 -30.329 1.00 38.44 120 VAL A O 1
#

Nearest PDB structures (foldseek):
  5ueb-assembly1_A  TM=7.410E-01  e=5.920E-06  Neisseria gonorrhoeae NCCP11945
  6rxz-assembly1_CP  TM=5.974E-01  e=4.581E+00  Thermochaetoides thermophila
  4ec5-assembly2_A  TM=5.004E-01  e=2.325E+00  Pseudomonas aeruginosa PAO1
  3jb9-assembly1_B  TM=4.137E-01  e=6.630E+00  Schizosaccharomyces pombe 972h-

Mean predicted aligned error: 5.77 Å

Foldseek 3Di:
DPPPFAAFEDADPVRPDTDRFDWDDDDVQKTAGQDQDDPDPPAGHRFIFGFDDDPRYTYTDDGPGDDQWDKDKDFADLCRLPDPVVVVVQVVQVVQVKDWDQPPNGMIMITHGDDPPPPD

Secondary structure (DSSP, 8-state):
---SS-EEEE-STTS--EEEE-EEEEETTEEEE-S--SS-TT--TT-EEEEEEETTEEEEEEEEE--SPEEEEEE--HHHHT-HHHHHHHHHHHHTT-EEEEETTTEEEEEE----TT--

Sequence (120 aa):
MLDSSGLHICFDPAGREIEILDVTPVGKDKYRIEETPIFNPSVTMGDIIRVKEELGIYYYQETVQKSHFKRYAWLLSKEAVDSTAISAFKQRITENDGKCEQIFGGLLVIHSGYVNINEV

pLDDT: mean 88.6, std 14.27, range [36.78, 98.19]

Radius of gyration: 16.06 Å; Cα contacts (8 Å, |Δi|>4): 227; chains: 1; bounding box: 37×29×52 Å